Protein AF-A0A7V6NJ33-F1 (afdb_monomer_lite)

Secondary structure (DSSP, 8-state):
----TTB--HHHHHHHHHHHHHTT-SEEEEEEEB-TT-SEEEEEEEETTS-EEEEEEEPPS---TTHHHHHHHHHHHHHHTT--HHHHHHHHHHHHHHHHHHHHTSTT-TTT----GGGHHHHHHHHHSSS---PPPPPP-

Sequence (141 aa):
SEYKGQDLGERETREICKRLLDMGSKHIILKGIRRGDEPMMWNAIASREGSYTETGHPCVEAMMHGTGDLFASIITAGIFSGKDLEETVVFAGKFVHDAMVYSLTQEGWRERGVNFEPFLSYVADFCAHERSRVQAPELSK

Radius of gyration: 15.64 Å; chains: 1; bounding box: 41×41×39 Å

pLDDT: mean 89.91, std 14.39, range [35.38, 98.38]

Foldseek 3Di:
DDDPDQADDPVRVVVVQVVVVVVPDQKDWDWQHDHPPDQKTKIWIAGPVGDIDIDIDGHDPDDFPCLVVQLVVQLVLCVVLVHDNVLSNNVSRVLSVVQQVVLVVDDPSRPVGGRNPVVVVVSVVSSPDDDDDPDDDDDDD

Structure (mmCIF, N/CA/C/O backbone):
data_AF-A0A7V6NJ33-F1
#
_entry.id   AF-A0A7V6NJ33-F1
#
loop_
_atom_site.group_PDB
_atom_site.id
_atom_site.type_symbol
_atom_site.label_atom_id
_atom_site.label_alt_id
_atom_site.label_comp_id
_atom_site.label_asym_id
_atom_site.label_entity_id
_atom_site.label_seq_id
_atom_site.pdbx_PDB_ins_code
_atom_site.Cartn_x
_atom_site.Cartn_y
_atom_site.Cartn_z
_atom_site.occupancy
_atom_site.B_iso_or_equiv
_atom_site.auth_seq_id
_atom_site.auth_comp_id
_atom_site.auth_asym_id
_atom_site.auth_atom_id
_atom_site.pdbx_PDB_model_num
ATOM 1 N N . SER A 1 1 ? -10.968 23.765 -4.835 1.00 58.72 1 SER A N 1
ATOM 2 C CA . SER A 1 1 ? -9.499 23.755 -4.955 1.00 58.72 1 SER A CA 1
ATOM 3 C C . SER A 1 1 ? -9.121 22.924 -6.165 1.00 58.72 1 SER A C 1
ATOM 5 O O . SER A 1 1 ? -9.904 22.069 -6.564 1.00 58.72 1 SER A O 1
ATOM 7 N N . GLU A 1 2 ? -7.967 23.206 -6.761 1.00 72.56 2 GLU A N 1
ATOM 8 C CA . GLU A 1 2 ? -7.372 22.395 -7.828 1.00 72.56 2 GLU A CA 1
ATOM 9 C C . GLU A 1 2 ? -7.038 20.984 -7.304 1.00 72.56 2 GLU A C 1
ATOM 11 O O . GLU A 1 2 ? -6.682 20.824 -6.133 1.00 72.56 2 GLU A O 1
ATOM 16 N N . TYR A 1 3 ? -7.221 19.952 -8.133 1.00 67.81 3 TYR A N 1
ATOM 17 C CA . TYR A 1 3 ? -6.921 18.566 -7.765 1.00 67.81 3 TYR A CA 1
ATOM 18 C C . TYR A 1 3 ? -5.409 18.338 -7.830 1.00 67.81 3 TYR A C 1
ATOM 20 O O . TYR A 1 3 ? -4.832 18.339 -8.912 1.00 67.81 3 TYR A O 1
ATOM 28 N N . LYS A 1 4 ? -4.771 18.124 -6.676 1.00 72.50 4 LYS A N 1
ATOM 29 C CA . LYS A 1 4 ? -3.308 17.982 -6.567 1.00 72.50 4 LYS A CA 1
ATOM 30 C C . LYS A 1 4 ? -2.768 16.579 -6.877 1.00 72.50 4 LYS A C 1
ATOM 32 O O . LYS A 1 4 ? -1.571 16.326 -6.774 1.00 72.50 4 LYS A O 1
ATOM 37 N N . GLY A 1 5 ? -3.639 15.643 -7.257 1.00 84.25 5 GLY A N 1
ATOM 38 C CA . GLY A 1 5 ? -3.235 14.264 -7.516 1.00 84.25 5 GLY A CA 1
ATOM 39 C C . GLY A 1 5 ? -2.586 13.622 -6.291 1.00 84.25 5 GLY A C 1
ATOM 40 O O . GLY A 1 5 ? -3.190 13.572 -5.221 1.00 84.25 5 GLY A O 1
ATOM 41 N N . GLN A 1 6 ? -1.369 13.112 -6.477 1.00 82.94 6 GLN A N 1
ATOM 42 C CA . GLN A 1 6 ? -0.593 12.439 -5.434 1.00 82.94 6 GLN A CA 1
ATOM 43 C C . GLN A 1 6 ? 0.244 13.404 -4.585 1.00 82.94 6 GLN A C 1
ATOM 45 O O . GLN A 1 6 ? 0.695 12.998 -3.520 1.00 82.94 6 GLN A O 1
ATOM 50 N N . ASP A 1 7 ? 0.455 14.649 -5.022 1.00 91.88 7 ASP A N 1
ATOM 51 C CA . ASP A 1 7 ? 1.247 15.633 -4.279 1.00 91.88 7 ASP A CA 1
ATOM 52 C C . ASP A 1 7 ? 0.380 16.302 -3.210 1.00 91.88 7 ASP A C 1
ATOM 54 O O . ASP A 1 7 ? -0.414 17.208 -3.471 1.00 91.88 7 ASP A O 1
ATOM 58 N N . LEU A 1 8 ? 0.472 15.792 -1.989 1.00 93.38 8 LEU A N 1
ATOM 59 C CA . LEU A 1 8 ? -0.300 16.286 -0.853 1.00 93.38 8 LEU A CA 1
ATOM 60 C C . LEU A 1 8 ? 0.676 16.689 0.245 1.00 93.38 8 LEU A C 1
ATOM 62 O O . LEU A 1 8 ? 1.746 16.109 0.350 1.00 93.38 8 LEU A O 1
ATOM 66 N N . GLY A 1 9 ? 0.320 17.629 1.116 1.00 93.88 9 GLY A N 1
ATOM 67 C CA . GLY A 1 9 ? 0.998 17.802 2.408 1.00 93.88 9 GLY A CA 1
ATOM 68 C C . GLY A 1 9 ? 0.363 16.952 3.519 1.00 93.88 9 GLY A C 1
ATOM 69 O O . GLY A 1 9 ? -0.764 16.469 3.372 1.00 93.88 9 GLY A O 1
ATOM 70 N N . GLU A 1 10 ? 1.030 16.806 4.669 1.00 93.75 10 GLU A N 1
ATOM 71 C CA . GLU A 1 10 ? 0.476 16.084 5.835 1.00 93.75 10 GLU A CA 1
ATOM 72 C C . GLU A 1 10 ? -0.881 16.663 6.265 1.00 93.75 10 GLU A C 1
ATOM 74 O O . GLU A 1 10 ? -1.856 15.933 6.438 1.00 93.75 10 GLU A O 1
ATOM 79 N N . ARG A 1 11 ? -0.987 17.995 6.361 1.00 94.62 11 ARG A N 1
ATOM 80 C CA . ARG A 1 11 ? -2.244 18.677 6.711 1.00 94.62 11 ARG A CA 1
ATOM 81 C C . ARG A 1 11 ? -3.385 18.295 5.762 1.00 94.62 11 ARG A C 1
ATOM 83 O O . ARG A 1 11 ? -4.477 17.966 6.211 1.00 94.62 11 ARG A O 1
ATOM 90 N N . GLU A 1 12 ? -3.129 18.316 4.456 1.00 95.06 12 GLU A N 1
ATOM 91 C CA . GLU A 1 12 ? -4.130 17.988 3.431 1.00 95.06 12 GLU A CA 1
ATOM 92 C C . GLU A 1 12 ? -4.515 16.506 3.475 1.00 95.06 12 GLU A C 1
ATOM 94 O O . GLU A 1 12 ? -5.685 16.156 3.337 1.00 95.06 12 GLU A O 1
ATOM 99 N N . THR A 1 13 ? -3.537 15.642 3.743 1.00 96.44 13 THR A N 1
ATOM 100 C CA . THR A 1 13 ? -3.734 14.200 3.939 1.00 96.44 13 THR A CA 1
ATOM 101 C C . THR A 1 13 ? -4.668 13.939 5.121 1.00 96.44 13 THR A C 1
ATOM 103 O O . THR A 1 13 ? -5.678 13.249 4.973 1.00 96.44 13 THR A O 1
ATOM 106 N N . ARG A 1 14 ? -4.403 14.570 6.274 1.00 96.56 14 ARG A N 1
ATOM 107 C CA . ARG A 1 14 ? -5.264 14.510 7.466 1.00 96.56 14 ARG A CA 1
ATOM 108 C C . ARG A 1 14 ? -6.677 15.015 7.183 1.00 96.56 14 ARG A C 1
ATOM 110 O O . ARG A 1 14 ? -7.641 14.386 7.614 1.00 96.56 14 ARG A O 1
ATOM 117 N N . GLU A 1 15 ? -6.820 16.116 6.448 1.00 96.06 15 GLU A N 1
ATOM 118 C CA . GLU A 1 15 ? -8.125 16.675 6.071 1.00 96.06 15 GLU A CA 1
ATOM 119 C C . GLU A 1 15 ? -8.931 15.729 5.173 1.00 96.06 15 GLU A C 1
ATOM 121 O O . GLU A 1 15 ? -10.130 15.543 5.398 1.00 96.06 15 GLU A O 1
ATOM 126 N N . ILE A 1 16 ? -8.289 15.094 4.186 1.00 96.19 16 ILE A N 1
ATOM 127 C CA . ILE A 1 16 ? -8.926 14.082 3.332 1.00 96.19 16 ILE A CA 1
ATOM 128 C C . ILE A 1 16 ? -9.376 12.889 4.179 1.00 96.19 16 ILE A C 1
ATOM 130 O O . ILE A 1 16 ? -10.548 12.513 4.120 1.00 96.19 16 ILE A O 1
ATOM 134 N N . CYS A 1 17 ? -8.485 12.338 5.007 1.00 97.44 17 CYS A N 1
ATOM 135 C CA . CYS A 1 17 ? -8.809 11.220 5.892 1.00 97.44 17 CYS A CA 1
ATOM 136 C C . CYS A 1 17 ? -9.980 11.557 6.820 1.00 97.44 17 CYS A C 1
ATOM 138 O O . CYS A 1 17 ? -10.929 10.782 6.912 1.00 97.44 17 CYS A O 1
ATOM 140 N N . LYS A 1 18 ? -9.966 12.740 7.447 1.00 96.69 18 LYS A N 1
ATOM 141 C CA . LYS A 1 18 ? -11.059 13.196 8.309 1.00 96.69 18 LYS A CA 1
ATOM 142 C C . LYS A 1 18 ? -12.390 13.253 7.559 1.00 96.69 18 LYS A C 1
ATOM 144 O O . LYS A 1 18 ? -13.381 12.726 8.054 1.00 96.69 18 LYS A O 1
ATOM 149 N N . ARG A 1 19 ? -12.425 13.847 6.364 1.00 96.56 19 ARG A N 1
ATOM 150 C CA . ARG A 1 19 ? -13.658 13.938 5.564 1.00 96.56 19 ARG A CA 1
ATOM 151 C C . ARG A 1 19 ? -14.209 12.559 5.205 1.00 96.56 19 ARG A C 1
ATOM 153 O O . ARG A 1 19 ? -15.417 12.365 5.253 1.00 96.56 19 ARG A O 1
ATOM 160 N N . LEU A 1 20 ? -13.340 11.606 4.873 1.00 96.88 20 LEU A N 1
ATOM 161 C CA . LEU A 1 20 ? -13.741 10.232 4.558 1.00 96.88 20 LEU A CA 1
ATOM 162 C C . LEU A 1 20 ? -14.216 9.452 5.799 1.00 96.88 20 LEU A C 1
ATOM 164 O O . LEU A 1 20 ? -15.130 8.632 5.695 1.00 96.88 20 LEU A O 1
ATOM 168 N N . LEU A 1 21 ? -13.642 9.719 6.976 1.00 97.69 21 LEU A N 1
ATOM 169 C CA . LEU A 1 21 ? -14.134 9.189 8.254 1.00 97.69 21 LEU A CA 1
ATOM 170 C C . LEU A 1 21 ? -15.515 9.762 8.606 1.00 97.69 21 LEU A C 1
ATOM 172 O O . LEU A 1 21 ? -16.407 9.010 8.997 1.00 97.69 21 LEU A O 1
ATOM 176 N N . ASP A 1 22 ? -15.723 11.066 8.396 1.00 96.94 22 ASP A N 1
ATOM 177 C CA . ASP A 1 22 ? -17.005 11.746 8.636 1.00 96.94 22 ASP A CA 1
ATOM 178 C C . ASP A 1 22 ? -18.134 11.199 7.729 1.00 96.94 22 ASP A C 1
ATOM 180 O O . ASP A 1 22 ? -19.310 11.294 8.076 1.00 96.94 22 ASP A O 1
ATOM 184 N N . MET A 1 23 ? -17.793 10.557 6.602 1.00 97.19 23 MET A N 1
ATOM 185 C CA . MET A 1 23 ? -18.743 9.852 5.724 1.00 97.19 23 MET A CA 1
ATOM 186 C C . MET A 1 23 ? -19.179 8.471 6.252 1.00 97.19 23 MET A C 1
ATOM 188 O O . MET A 1 23 ? -20.032 7.831 5.641 1.00 97.19 23 MET A O 1
ATOM 192 N N . GLY A 1 24 ? -18.625 8.002 7.376 1.00 95.75 24 GLY A N 1
ATOM 193 C CA . GLY A 1 24 ? -19.075 6.794 8.079 1.00 95.75 24 GLY A CA 1
ATOM 194 C C . GLY A 1 24 ? -18.057 5.654 8.154 1.00 95.75 24 GLY A C 1
ATOM 195 O O . GLY A 1 24 ? -18.322 4.658 8.833 1.00 95.75 24 GLY A O 1
ATOM 196 N N . SER A 1 25 ? -16.891 5.790 7.518 1.00 96.38 25 SER A N 1
ATOM 197 C CA . SER A 1 25 ? -15.817 4.792 7.596 1.00 96.38 25 SER A CA 1
ATOM 198 C C . SER A 1 25 ? -15.241 4.704 9.014 1.00 96.38 25 SER A C 1
ATOM 200 O O . SER A 1 25 ? -15.088 5.716 9.696 1.00 96.38 25 SER A O 1
ATOM 202 N N . LYS A 1 26 ? -14.900 3.492 9.472 1.00 96.12 26 LYS A N 1
ATOM 203 C CA . LYS A 1 26 ? -14.222 3.290 10.770 1.00 96.12 26 LYS A CA 1
ATOM 204 C C . LYS A 1 26 ? -12.721 3.556 10.681 1.00 96.12 26 LYS A C 1
ATOM 206 O O . LYS A 1 26 ? -12.152 4.185 11.564 1.00 96.12 26 LYS A O 1
ATOM 211 N N . HIS A 1 27 ? -12.116 3.094 9.591 1.00 97.25 27 HIS A N 1
ATOM 212 C CA . HIS A 1 27 ? -10.712 3.291 9.265 1.00 97.25 27 HIS A CA 1
ATOM 213 C C . HIS A 1 27 ? -10.595 3.779 7.825 1.00 97.25 27 HIS A C 1
ATOM 215 O O . HIS A 1 27 ? -11.403 3.400 6.975 1.00 97.25 27 HIS A O 1
ATOM 221 N N . ILE A 1 28 ? -9.584 4.598 7.561 1.00 98.12 28 ILE A N 1
ATOM 222 C CA . ILE A 1 28 ? -9.190 5.054 6.231 1.00 98.12 28 ILE A CA 1
ATOM 223 C C . ILE A 1 28 ? -7.722 4.714 6.034 1.00 98.12 28 ILE A C 1
ATOM 225 O O . ILE A 1 28 ? -6.907 4.974 6.916 1.00 98.12 28 ILE A O 1
ATOM 229 N N . ILE A 1 29 ? -7.401 4.179 4.858 1.00 98.25 29 ILE A N 1
ATOM 230 C CA . ILE A 1 29 ? -6.032 4.090 4.361 1.00 98.25 29 ILE A CA 1
ATOM 231 C C . ILE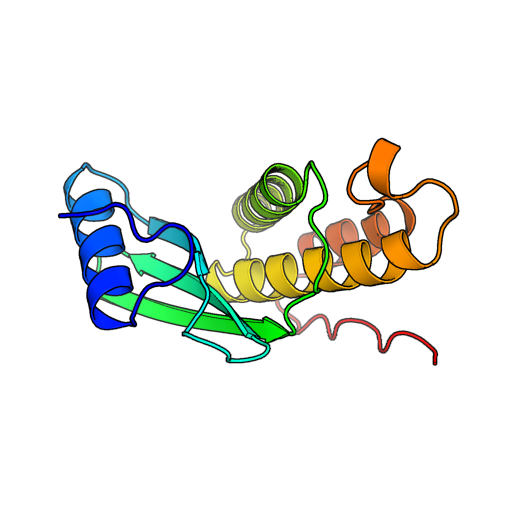 A 1 29 ? -5.965 4.938 3.094 1.00 98.25 29 ILE A C 1
ATOM 233 O O . ILE A 1 29 ? -6.639 4.630 2.110 1.00 98.25 29 ILE A O 1
ATOM 237 N N . LEU A 1 30 ? -5.170 6.004 3.116 1.00 97.38 30 LEU A N 1
ATOM 238 C CA . LEU A 1 30 ? -4.884 6.817 1.938 1.00 97.38 30 LEU A CA 1
ATOM 239 C C . LEU A 1 30 ? -3.475 6.487 1.450 1.00 97.38 30 LEU A C 1
ATOM 241 O O . LEU A 1 30 ? -2.497 6.844 2.101 1.00 97.38 30 LEU A O 1
ATOM 245 N N . LYS A 1 31 ? -3.376 5.774 0.326 1.00 95.31 31 LYS A N 1
ATOM 246 C CA . LYS A 1 31 ? -2.102 5.300 -0.233 1.00 95.31 31 LYS A CA 1
ATOM 247 C C . LYS A 1 31 ? -1.551 6.211 -1.327 1.00 95.31 31 LYS A C 1
ATOM 249 O O . LYS A 1 31 ? -2.306 6.950 -1.957 1.00 95.31 31 LYS A O 1
ATOM 254 N N . GLY A 1 32 ? -0.269 6.039 -1.642 1.00 93.88 32 GLY A N 1
ATOM 255 C CA . GLY A 1 32 ? 0.334 6.613 -2.848 1.00 93.88 32 GLY A CA 1
ATOM 256 C C . GLY A 1 32 ? 0.545 8.121 -2.772 1.00 93.88 32 GLY A C 1
ATOM 257 O O . GLY A 1 32 ? 0.413 8.816 -3.778 1.00 93.88 32 GLY A O 1
ATOM 258 N N . ILE A 1 33 ? 0.822 8.627 -1.575 1.00 96.06 33 ILE A N 1
ATOM 259 C CA . ILE A 1 33 ? 1.013 10.047 -1.327 1.00 96.06 33 ILE A CA 1
ATOM 260 C C . ILE A 1 33 ? 2.478 10.414 -1.594 1.00 96.06 33 ILE A C 1
ATOM 262 O O . ILE A 1 33 ? 3.391 9.770 -1.078 1.00 96.06 33 ILE A O 1
ATOM 266 N N . ARG A 1 34 ? 2.702 11.463 -2.384 1.00 94.44 34 ARG A N 1
ATOM 267 C CA . ARG A 1 34 ? 4.005 12.087 -2.626 1.00 94.44 34 ARG A CA 1
ATOM 268 C C . ARG A 1 34 ? 4.095 13.401 -1.857 1.00 94.44 34 ARG A C 1
ATOM 270 O O . ARG A 1 34 ? 3.085 14.075 -1.649 1.00 94.44 34 ARG A O 1
ATOM 277 N N . ARG A 1 35 ? 5.307 13.734 -1.419 1.00 92.50 35 ARG A N 1
ATOM 278 C CA . ARG A 1 35 ? 5.641 14.974 -0.709 1.00 92.50 35 ARG A CA 1
ATOM 279 C C . ARG A 1 35 ? 6.682 15.719 -1.541 1.00 92.50 35 ARG A C 1
ATOM 281 O O . ARG A 1 35 ? 7.874 15.455 -1.403 1.00 92.50 35 ARG A O 1
ATOM 288 N N . GLY A 1 36 ? 6.238 16.583 -2.456 1.00 87.81 36 GLY A N 1
ATOM 289 C CA . GLY A 1 36 ? 7.146 17.252 -3.392 1.00 87.81 36 GLY A CA 1
ATOM 290 C C . GLY A 1 36 ? 8.074 16.263 -4.117 1.00 87.81 36 GLY A C 1
ATOM 291 O 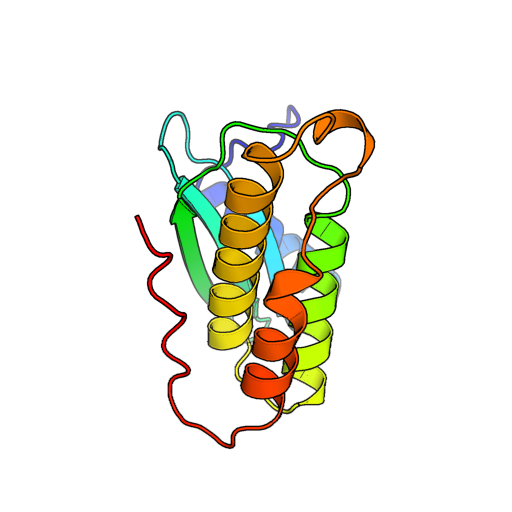O . GLY A 1 36 ? 7.622 15.242 -4.643 1.00 87.81 36 GLY A O 1
ATOM 292 N N . ASP A 1 37 ? 9.377 16.550 -4.094 1.00 86.44 37 ASP A N 1
ATOM 293 C CA . ASP A 1 37 ? 10.419 15.756 -4.761 1.00 86.44 37 ASP A CA 1
ATOM 294 C C . ASP A 1 37 ? 11.061 14.682 -3.861 1.00 86.44 37 ASP A C 1
ATOM 296 O O . ASP A 1 37 ? 12.095 14.112 -4.209 1.00 86.44 37 ASP A O 1
ATOM 300 N N . GLU A 1 38 ? 10.475 14.381 -2.696 1.00 90.25 38 GLU A N 1
ATOM 301 C CA . GLU A 1 38 ? 10.987 13.310 -1.840 1.00 90.25 38 GLU A CA 1
ATOM 302 C C . GLU A 1 38 ? 10.934 11.949 -2.564 1.00 90.25 38 GLU A C 1
ATOM 304 O O . GLU A 1 38 ? 9.903 11.600 -3.154 1.00 90.25 38 GLU A O 1
ATOM 309 N N . PRO A 1 39 ? 11.992 11.116 -2.474 1.00 92.94 39 PRO A N 1
ATOM 310 C CA . PRO A 1 39 ? 12.039 9.794 -3.104 1.00 92.94 39 PRO A CA 1
ATOM 311 C C . PRO A 1 39 ? 11.243 8.742 -2.308 1.00 92.94 39 PRO A C 1
ATOM 313 O O . PRO A 1 39 ? 11.604 7.566 -2.263 1.00 92.94 39 PRO A O 1
ATOM 316 N N . MET A 1 40 ? 10.161 9.163 -1.654 1.00 95.19 40 MET A N 1
ATOM 317 C CA . MET A 1 40 ? 9.337 8.355 -0.763 1.00 95.19 40 MET A CA 1
ATOM 318 C C . MET A 1 40 ? 7.883 8.370 -1.223 1.00 95.19 40 MET A C 1
ATOM 320 O O . MET A 1 40 ? 7.358 9.381 -1.693 1.00 95.19 40 MET A O 1
ATOM 324 N N . MET A 1 41 ? 7.226 7.230 -1.056 1.00 95.19 41 MET A N 1
ATOM 325 C CA . MET A 1 41 ? 5.790 7.079 -1.206 1.00 95.19 41 MET A CA 1
ATOM 326 C C . MET A 1 41 ? 5.185 6.778 0.161 1.00 95.19 41 MET A C 1
ATOM 328 O O . MET A 1 41 ? 5.622 5.861 0.860 1.00 95.19 41 MET A O 1
ATOM 332 N N . TRP A 1 42 ? 4.185 7.568 0.537 1.00 97.38 42 TRP A N 1
ATOM 333 C CA . TRP A 1 42 ? 3.562 7.533 1.852 1.00 97.38 42 TRP A CA 1
ATOM 334 C C . TRP A 1 42 ? 2.158 6.931 1.795 1.00 97.38 42 TRP A C 1
ATOM 336 O O . TRP A 1 42 ? 1.398 7.137 0.843 1.00 97.38 42 TRP A O 1
ATOM 346 N N . ASN A 1 43 ? 1.806 6.208 2.854 1.00 97.88 43 ASN A N 1
ATOM 347 C CA . ASN A 1 43 ? 0.479 5.671 3.105 1.00 97.88 43 ASN A CA 1
ATOM 348 C C . ASN A 1 43 ? 0.022 6.146 4.487 1.00 97.88 43 ASN A C 1
ATOM 350 O O . ASN A 1 43 ? 0.661 5.838 5.494 1.00 97.88 43 ASN A O 1
ATOM 354 N N . ALA A 1 44 ? -1.078 6.890 4.535 1.00 98.12 44 ALA A N 1
ATOM 355 C CA . ALA A 1 44 ? -1.675 7.369 5.773 1.00 98.12 44 ALA A CA 1
ATOM 356 C C . ALA A 1 44 ? -2.762 6.412 6.255 1.00 98.12 44 ALA A C 1
ATOM 358 O O . ALA A 1 44 ? -3.549 5.903 5.456 1.00 98.12 44 ALA A O 1
ATOM 359 N N . ILE A 1 45 ? -2.839 6.220 7.565 1.00 98.38 45 ILE A N 1
ATOM 360 C CA . ILE A 1 45 ? -3.861 5.425 8.238 1.00 98.38 45 ILE A CA 1
ATOM 361 C C . ILE A 1 45 ? -4.542 6.339 9.241 1.00 98.38 45 ILE A C 1
ATOM 363 O O . ILE A 1 45 ? -3.868 6.994 10.032 1.00 98.38 45 ILE A O 1
ATOM 367 N N . ALA A 1 46 ? -5.868 6.385 9.217 1.00 98.19 46 ALA A N 1
ATOM 368 C CA . ALA A 1 46 ? -6.654 7.154 10.169 1.00 98.19 46 ALA A CA 1
ATOM 369 C C . ALA A 1 46 ? -7.818 6.323 10.704 1.00 98.19 46 ALA A C 1
ATOM 371 O O . ALA A 1 46 ? -8.398 5.523 9.966 1.00 98.19 46 ALA A O 1
ATOM 372 N N . SER A 1 47 ? -8.195 6.535 11.963 1.00 97.62 47 SER A N 1
ATOM 373 C CA . SER A 1 47 ? -9.375 5.904 12.556 1.00 97.62 47 SER A CA 1
ATOM 374 C C . SER A 1 47 ? -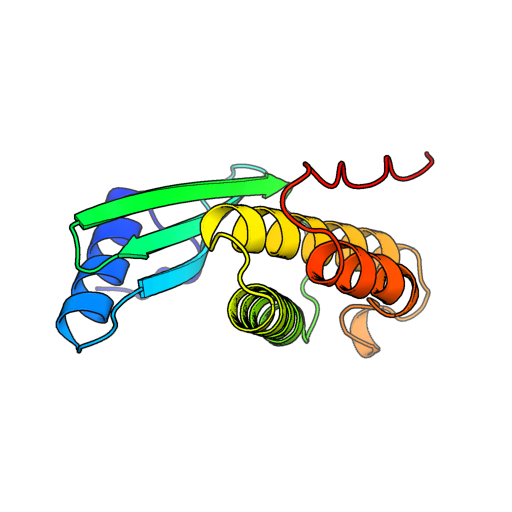10.368 6.922 13.099 1.00 97.62 47 SER A C 1
ATOM 376 O O . SER A 1 47 ? -10.026 8.062 13.423 1.00 97.62 47 SER A O 1
ATOM 378 N N . ARG A 1 48 ? -11.626 6.496 13.227 1.00 95.50 48 ARG A N 1
ATOM 379 C CA . ARG A 1 48 ? -12.698 7.321 13.792 1.00 95.50 48 ARG A CA 1
ATOM 380 C C . ARG A 1 48 ? -12.484 7.630 15.277 1.00 95.50 48 ARG A C 1
ATOM 382 O O . ARG A 1 48 ? -13.009 8.619 15.777 1.00 95.50 48 ARG A O 1
ATOM 389 N N . GLU A 1 49 ? -11.686 6.818 15.959 1.00 93.25 49 GLU A N 1
ATOM 390 C CA . GLU A 1 49 ? -11.245 6.995 17.347 1.00 93.25 49 GLU A CA 1
ATOM 391 C C . GLU A 1 49 ? -10.137 8.056 17.486 1.00 93.25 49 GLU A C 1
ATOM 393 O O . GLU A 1 49 ? -9.708 8.357 18.597 1.00 93.25 49 GLU A O 1
ATOM 398 N N . GLY A 1 50 ? -9.700 8.655 16.373 1.00 90.94 50 GLY A N 1
ATOM 399 C CA . GLY A 1 50 ? -8.778 9.787 16.353 1.00 90.94 50 GLY A CA 1
ATOM 400 C C . GLY A 1 50 ? -7.311 9.414 16.149 1.00 90.94 50 GLY A C 1
ATOM 401 O O . GLY A 1 50 ? -6.460 10.298 16.244 1.00 90.94 50 GLY A O 1
ATOM 402 N N . SER A 1 51 ? -6.991 8.147 15.854 1.00 95.44 51 SER A N 1
ATOM 403 C CA . SER A 1 51 ? -5.618 7.774 15.511 1.00 95.44 51 SER A CA 1
ATOM 404 C C . SER A 1 51 ? -5.252 8.245 14.102 1.00 95.44 51 SER A C 1
ATOM 406 O O . SER A 1 51 ? -6.098 8.310 13.204 1.00 95.44 51 SER A O 1
ATOM 408 N N . TYR A 1 52 ? -3.979 8.594 13.921 1.00 97.62 52 TYR A N 1
ATOM 409 C CA . TYR A 1 52 ? -3.394 8.916 12.626 1.00 97.62 52 TYR A CA 1
ATOM 410 C C . TYR A 1 52 ? -1.911 8.555 12.617 1.00 97.62 52 TYR A C 1
ATOM 412 O O . TYR A 1 52 ? -1.172 9.015 13.488 1.00 97.62 52 TYR A O 1
ATOM 420 N N . THR A 1 53 ? -1.479 7.799 11.616 1.00 97.50 53 THR A N 1
ATOM 421 C CA . THR A 1 53 ? -0.071 7.458 11.377 1.00 97.50 53 THR A CA 1
ATOM 422 C C . THR A 1 53 ? 0.218 7.494 9.876 1.00 97.50 53 THR A C 1
ATOM 424 O O . THR A 1 53 ? -0.689 7.322 9.057 1.00 97.50 53 THR A O 1
ATOM 427 N N . GLU A 1 54 ? 1.472 7.736 9.508 1.00 97.25 54 GLU A N 1
ATOM 428 C CA . GLU A 1 54 ? 1.953 7.637 8.130 1.00 97.25 54 GLU A CA 1
ATOM 429 C C . GLU A 1 54 ? 3.106 6.646 8.072 1.00 97.25 54 GLU A C 1
ATOM 431 O O . GLU A 1 54 ? 4.014 6.663 8.900 1.00 97.25 54 GLU A O 1
ATOM 436 N N . THR A 1 55 ? 3.076 5.795 7.056 1.00 96.31 55 THR A N 1
ATOM 437 C CA . THR A 1 55 ? 4.119 4.807 6.792 1.00 96.31 55 THR A CA 1
ATOM 438 C C . THR A 1 55 ? 4.674 5.059 5.401 1.00 96.31 55 THR A C 1
ATOM 440 O O . THR A 1 55 ? 3.920 5.321 4.462 1.00 96.31 55 THR A O 1
ATOM 443 N N . GLY A 1 56 ? 5.996 5.032 5.274 1.00 94.06 56 GLY A N 1
ATOM 444 C CA . GLY A 1 56 ? 6.689 5.338 4.028 1.00 94.06 56 GLY A CA 1
ATOM 445 C C . GLY A 1 56 ? 7.492 4.150 3.520 1.00 94.06 56 GLY A C 1
ATOM 446 O O . GLY A 1 56 ? 8.035 3.371 4.302 1.00 94.06 56 GLY A O 1
ATOM 447 N N . HIS A 1 57 ? 7.612 4.047 2.204 1.00 94.88 57 HIS A N 1
ATOM 448 C CA . HIS A 1 57 ? 8.596 3.202 1.532 1.00 94.88 57 HIS A CA 1
ATOM 449 C C . HIS A 1 57 ? 9.214 3.974 0.358 1.00 94.88 57 HIS A C 1
ATOM 451 O O . HIS A 1 57 ? 8.618 4.959 -0.091 1.00 94.88 57 HIS A O 1
ATOM 457 N N . PRO A 1 58 ? 10.388 3.568 -0.158 1.00 95.94 58 PRO A N 1
ATOM 458 C CA . PRO A 1 58 ? 10.963 4.201 -1.337 1.00 95.94 58 PRO A CA 1
ATOM 459 C C . PRO A 1 58 ? 9.971 4.239 -2.504 1.00 95.94 58 PRO A C 1
ATOM 461 O O . PRO A 1 58 ? 9.164 3.321 -2.695 1.00 95.94 58 PRO A O 1
ATOM 464 N N . CYS A 1 59 ? 10.005 5.328 -3.265 1.00 93.69 59 CYS A N 1
ATOM 465 C CA . CYS A 1 59 ? 9.218 5.470 -4.481 1.00 93.69 59 CYS A CA 1
ATOM 466 C C . CYS A 1 59 ? 9.895 4.707 -5.631 1.00 93.69 59 CYS A C 1
ATOM 468 O O . CYS A 1 59 ? 11.109 4.789 -5.803 1.00 93.69 59 CYS A O 1
ATOM 470 N N . VAL A 1 60 ? 9.107 4.005 -6.446 1.00 93.62 60 VAL A N 1
ATOM 471 C CA . VAL A 1 60 ? 9.576 3.435 -7.715 1.00 93.62 60 VAL A CA 1
ATOM 472 C C . VAL A 1 60 ? 9.144 4.374 -8.836 1.00 93.62 60 VAL A C 1
ATOM 474 O O . VAL A 1 60 ? 7.949 4.618 -9.004 1.00 93.62 60 VAL A O 1
ATOM 477 N N . GLU A 1 61 ? 10.094 4.883 -9.624 1.00 89.38 61 GLU A N 1
ATOM 478 C CA . GLU A 1 61 ? 9.839 5.805 -10.745 1.00 89.38 61 GLU A CA 1
ATOM 479 C C . GLU A 1 61 ? 9.261 5.086 -11.983 1.00 89.38 61 GLU A C 1
ATOM 481 O O . GLU A 1 61 ? 9.786 5.152 -13.094 1.00 89.38 61 GLU A O 1
ATOM 486 N N . ALA A 1 62 ? 8.164 4.355 -11.790 1.00 88.69 62 ALA A N 1
ATOM 487 C CA . ALA A 1 62 ? 7.467 3.621 -12.834 1.00 88.69 62 ALA A CA 1
ATOM 488 C C . ALA A 1 62 ? 5.963 3.555 -12.559 1.00 88.69 62 ALA A C 1
ATOM 490 O O . ALA A 1 62 ? 5.520 3.339 -11.433 1.00 88.69 62 ALA A O 1
ATOM 491 N N . MET A 1 63 ? 5.167 3.683 -13.620 1.00 87.62 63 MET A N 1
ATOM 492 C CA . MET A 1 63 ? 3.719 3.499 -13.556 1.00 87.62 63 MET A CA 1
ATOM 493 C C . MET A 1 63 ? 3.380 2.068 -13.969 1.00 87.62 63 MET A C 1
ATOM 495 O O . MET A 1 63 ? 3.579 1.698 -15.123 1.00 87.62 63 MET A O 1
ATOM 499 N N . MET A 1 64 ? 2.868 1.276 -13.028 1.00 92.88 64 MET A N 1
ATOM 500 C CA . MET A 1 64 ? 2.421 -0.100 -13.261 1.00 92.88 64 MET A CA 1
ATOM 501 C C . MET A 1 64 ? 0.955 -0.253 -12.864 1.00 92.88 64 MET A C 1
ATOM 503 O O . MET A 1 64 ? 0.529 0.212 -11.804 1.00 92.88 64 MET A O 1
ATOM 507 N N . HIS A 1 65 ? 0.179 -0.920 -13.715 1.00 90.94 65 HIS A N 1
ATOM 508 C CA . HIS A 1 65 ? -1.208 -1.266 -13.418 1.00 90.94 65 HIS A CA 1
ATOM 509 C C . HIS A 1 65 ? -1.283 -2.331 -12.310 1.00 90.94 65 HIS A C 1
ATOM 511 O O . HIS A 1 65 ? -0.361 -3.130 -12.144 1.00 90.94 65 HIS A O 1
ATOM 517 N N . GLY A 1 66 ? -2.375 -2.335 -11.539 1.00 92.50 66 GLY A N 1
ATOM 518 C CA . GLY A 1 66 ? -2.650 -3.353 -10.515 1.00 92.50 66 GLY A CA 1
ATOM 519 C C . GLY A 1 66 ? -2.006 -3.123 -9.141 1.00 92.50 66 GLY A C 1
ATOM 520 O O . GLY A 1 66 ? -2.348 -3.819 -8.192 1.00 92.50 66 GLY A O 1
ATOM 521 N N . THR A 1 67 ? -1.140 -2.119 -8.959 1.00 95.38 67 THR A N 1
ATOM 522 C CA . THR A 1 67 ? -0.512 -1.838 -7.644 1.00 95.38 67 THR A CA 1
ATOM 523 C C . THR A 1 67 ? -1.529 -1.408 -6.578 1.00 95.38 67 THR A C 1
ATOM 525 O O . THR A 1 67 ? -1.332 -1.634 -5.383 1.00 95.38 67 THR A O 1
ATOM 528 N N . GLY A 1 68 ? -2.628 -0.765 -6.993 1.00 95.50 68 GLY A N 1
ATOM 529 C CA . GLY A 1 68 ? -3.798 -0.460 -6.163 1.00 95.50 68 GLY A CA 1
ATOM 530 C C . GLY A 1 68 ? -4.497 -1.721 -5.670 1.00 95.50 68 GLY A C 1
ATOM 531 O O . GLY A 1 68 ? -4.624 -1.911 -4.461 1.00 95.50 68 GLY A O 1
ATOM 532 N N . ASP A 1 69 ? -4.876 -2.587 -6.608 1.00 97.00 69 ASP A N 1
ATOM 533 C CA . ASP A 1 69 ? -5.603 -3.829 -6.339 1.00 97.00 69 ASP A CA 1
ATOM 534 C C . ASP A 1 69 ? -4.772 -4.796 -5.496 1.00 97.00 69 ASP A C 1
ATOM 536 O O . ASP A 1 69 ? -5.278 -5.377 -4.537 1.00 97.00 69 ASP A O 1
ATOM 540 N N . LEU A 1 70 ? -3.474 -4.905 -5.788 1.00 97.19 70 LEU A N 1
ATOM 541 C CA . LEU A 1 70 ? -2.537 -5.716 -5.020 1.00 97.19 70 LEU A CA 1
ATOM 542 C C . LEU A 1 70 ? -2.436 -5.235 -3.569 1.00 97.19 70 LEU A C 1
ATOM 544 O O . LEU A 1 70 ? -2.580 -6.029 -2.641 1.00 97.19 70 LEU A O 1
ATOM 548 N N . PHE A 1 71 ? -2.261 -3.925 -3.367 1.00 98.06 71 PHE A N 1
ATOM 549 C CA . PHE A 1 71 ? -2.230 -3.336 -2.029 1.00 98.06 71 PHE A CA 1
ATOM 550 C C . PHE A 1 71 ? -3.529 -3.634 -1.270 1.00 98.06 71 PHE A C 1
ATOM 552 O O . PHE A 1 71 ? -3.488 -4.173 -0.169 1.00 98.06 71 PHE A O 1
ATOM 559 N N . ALA A 1 72 ? -4.687 -3.340 -1.870 1.00 98.19 72 ALA A N 1
ATOM 560 C CA . ALA A 1 72 ? -5.991 -3.554 -1.242 1.00 98.19 72 ALA A CA 1
ATOM 561 C C . ALA A 1 72 ? -6.265 -5.038 -0.932 1.00 98.19 72 ALA A C 1
ATOM 563 O O . ALA A 1 72 ? -6.848 -5.355 0.108 1.00 98.19 72 ALA A O 1
ATOM 564 N N . SER A 1 73 ? -5.805 -5.948 -1.793 1.00 98.25 73 SER A N 1
ATOM 565 C CA . SER A 1 73 ? -5.913 -7.396 -1.583 1.00 98.25 73 SER A CA 1
ATOM 566 C C . SER A 1 73 ? -5.113 -7.849 -0.362 1.00 98.25 73 SER A C 1
ATOM 568 O O . SER A 1 73 ? -5.626 -8.609 0.457 1.00 98.25 73 SER A O 1
ATOM 570 N N . ILE A 1 74 ? -3.894 -7.331 -0.182 1.00 98.25 74 ILE A N 1
ATOM 571 C CA . ILE A 1 74 ? -3.056 -7.636 0.987 1.00 98.25 74 ILE A CA 1
ATOM 572 C C . ILE A 1 74 ? -3.666 -7.058 2.267 1.00 98.25 74 ILE A C 1
ATOM 574 O O . ILE A 1 74 ? -3.731 -7.762 3.274 1.00 98.25 74 ILE A O 1
ATOM 578 N N . ILE A 1 75 ? -4.176 -5.819 2.226 1.00 98.25 75 ILE A N 1
ATOM 579 C CA . ILE A 1 75 ? -4.913 -5.232 3.359 1.00 98.25 75 ILE A CA 1
ATOM 580 C C . ILE A 1 75 ? -6.085 -6.132 3.758 1.00 98.25 75 ILE A C 1
ATOM 582 O O . ILE A 1 75 ? -6.260 -6.448 4.934 1.00 98.25 75 ILE A O 1
ATOM 586 N N . THR A 1 76 ? -6.862 -6.580 2.773 1.00 98.12 76 THR A N 1
ATOM 587 C CA . THR A 1 76 ? -8.006 -7.470 2.991 1.00 98.12 76 THR A CA 1
ATOM 588 C C . THR A 1 76 ? -7.554 -8.774 3.648 1.00 98.12 76 THR A C 1
ATOM 590 O O . THR A 1 76 ? -8.089 -9.151 4.689 1.00 98.12 76 THR A O 1
ATOM 593 N N . ALA A 1 77 ? -6.525 -9.428 3.103 1.00 96.94 77 ALA A N 1
ATOM 594 C CA . ALA A 1 77 ? -5.984 -10.668 3.652 1.00 96.94 77 ALA A CA 1
ATOM 595 C C . ALA A 1 77 ? -5.501 -10.507 5.106 1.00 96.94 77 ALA A C 1
ATOM 597 O O . ALA A 1 77 ? -5.831 -11.339 5.952 1.00 96.94 77 ALA A O 1
ATOM 598 N N . GLY A 1 78 ? -4.790 -9.419 5.422 1.00 96.38 78 GLY A N 1
ATOM 599 C CA . GLY A 1 78 ? -4.333 -9.129 6.782 1.00 96.38 78 GLY A CA 1
ATOM 600 C C . GLY A 1 78 ? -5.487 -8.930 7.765 1.00 96.38 78 GLY A C 1
ATOM 601 O O . GLY A 1 78 ? -5.499 -9.562 8.821 1.00 96.38 78 GLY A O 1
ATOM 602 N N . ILE A 1 79 ? -6.505 -8.144 7.394 1.00 95.94 79 ILE A N 1
ATOM 603 C CA . ILE A 1 79 ? -7.698 -7.924 8.230 1.00 95.94 79 ILE A CA 1
ATOM 604 C C . ILE A 1 79 ? -8.407 -9.250 8.530 1.00 95.94 79 ILE A C 1
ATOM 606 O O . ILE A 1 79 ? -8.699 -9.544 9.689 1.00 95.94 79 ILE A O 1
ATOM 610 N N . PHE A 1 80 ? -8.659 -10.075 7.509 1.00 96.44 80 PHE A N 1
ATOM 611 C CA . PHE A 1 80 ? -9.327 -11.369 7.692 1.00 96.44 80 PHE A CA 1
ATOM 612 C C . PHE A 1 80 ? -8.473 -12.389 8.456 1.00 96.44 80 PHE A C 1
ATOM 614 O O . PHE A 1 80 ? -9.021 -13.293 9.081 1.00 96.44 80 PHE A O 1
ATOM 621 N N . SER A 1 81 ? -7.152 -12.210 8.462 1.00 95.56 81 SER A N 1
ATOM 622 C CA . SER A 1 81 ? -6.210 -13.023 9.240 1.00 95.56 81 SER A CA 1
ATOM 623 C C . SER A 1 81 ? -5.953 -12.465 10.648 1.00 95.56 81 SER A C 1
ATOM 625 O O . SER A 1 81 ? -5.048 -12.931 11.338 1.00 95.56 81 SER A O 1
ATOM 627 N N . GLY A 1 82 ? -6.714 -11.453 11.084 1.00 95.19 82 GLY A N 1
ATOM 628 C CA . GLY A 1 82 ? -6.611 -10.875 12.428 1.00 95.19 82 GLY A CA 1
ATOM 629 C C . GLY A 1 82 ? -5.324 -10.085 12.681 1.00 95.19 82 GLY A C 1
ATOM 630 O O . GLY A 1 82 ? -4.882 -9.988 13.826 1.00 95.19 82 GLY A O 1
ATOM 631 N N . LYS A 1 83 ? -4.698 -9.554 11.626 1.00 94.31 83 LYS A N 1
ATOM 632 C CA . LYS A 1 83 ? -3.466 -8.762 11.719 1.00 94.31 83 LYS A CA 1
ATOM 633 C C . LYS A 1 83 ? -3.739 -7.328 12.134 1.00 94.31 83 LYS A C 1
ATOM 635 O O . LYS A 1 83 ? -4.821 -6.793 11.894 1.00 94.31 83 LYS A O 1
ATOM 640 N N . ASP A 1 84 ? -2.727 -6.708 12.735 1.00 94.81 84 ASP A N 1
ATOM 641 C CA . ASP A 1 84 ? -2.753 -5.277 12.997 1.00 94.81 84 ASP A CA 1
ATOM 642 C C . ASP A 1 84 ? -2.782 -4.491 11.676 1.00 94.81 84 ASP A C 1
ATOM 644 O O . ASP A 1 84 ? -2.132 -4.858 10.690 1.00 94.81 84 ASP A O 1
ATOM 648 N N . LEU A 1 85 ? -3.576 -3.420 11.642 1.00 95.94 85 LEU A N 1
ATOM 649 C CA . LEU A 1 85 ? -3.810 -2.655 10.422 1.00 95.94 85 LEU A CA 1
ATOM 650 C C . LEU A 1 85 ? -2.559 -1.893 9.975 1.00 95.94 85 LEU A C 1
ATOM 652 O O . LEU A 1 85 ? -2.277 -1.849 8.779 1.00 95.94 85 LEU A O 1
ATOM 656 N N . GLU A 1 86 ? -1.815 -1.307 10.913 1.00 96.44 86 GLU A N 1
ATOM 657 C CA . GLU A 1 86 ? -0.591 -0.567 10.613 1.00 96.44 86 GLU A CA 1
ATOM 658 C C . GLU A 1 86 ? 0.502 -1.515 10.127 1.00 96.44 86 GLU A C 1
ATOM 660 O O . GLU A 1 86 ? 1.081 -1.279 9.066 1.00 96.44 86 GLU A O 1
ATOM 665 N N . GLU A 1 87 ? 0.696 -2.647 10.808 1.00 96.19 87 GLU A N 1
ATOM 666 C CA . GLU A 1 87 ? 1.618 -3.696 10.352 1.00 96.19 87 GLU A CA 1
ATOM 667 C C . GLU A 1 87 ? 1.258 -4.200 8.944 1.00 96.19 87 GLU A C 1
ATOM 669 O O . GLU A 1 87 ? 2.137 -4.379 8.097 1.00 96.19 87 GLU A O 1
ATOM 674 N N . THR A 1 88 ? -0.036 -4.379 8.662 1.00 97.69 88 THR A N 1
ATOM 675 C CA . THR A 1 88 ? -0.513 -4.819 7.343 1.00 97.69 88 THR A CA 1
ATOM 676 C C . THR A 1 88 ? -0.262 -3.764 6.263 1.00 97.69 88 THR A C 1
ATOM 678 O O . THR A 1 88 ? 0.129 -4.114 5.151 1.00 97.69 88 THR A O 1
ATOM 681 N N . VAL A 1 89 ? -0.438 -2.474 6.565 1.00 98.12 89 VAL A N 1
ATOM 682 C CA . VAL A 1 89 ? -0.150 -1.374 5.629 1.00 98.12 89 VAL A CA 1
ATOM 683 C C . VAL A 1 89 ? 1.345 -1.261 5.336 1.00 98.12 89 VAL A C 1
ATOM 685 O O . VAL A 1 89 ? 1.717 -1.109 4.170 1.00 98.12 89 VAL A O 1
ATOM 688 N N . VAL A 1 90 ? 2.201 -1.398 6.354 1.00 97.81 90 VAL A N 1
ATOM 689 C CA . VAL A 1 90 ? 3.663 -1.448 6.178 1.00 97.81 90 VAL A CA 1
ATOM 690 C C . VAL A 1 90 ? 4.048 -2.621 5.276 1.00 97.81 90 VAL A C 1
ATOM 692 O O . VAL A 1 90 ? 4.789 -2.439 4.305 1.00 97.81 90 VAL A O 1
ATOM 695 N N . PHE A 1 91 ? 3.509 -3.812 5.554 1.00 97.31 91 PHE A N 1
ATOM 696 C CA . PHE A 1 91 ? 3.757 -5.006 4.751 1.00 97.31 91 PHE A CA 1
ATOM 697 C C . PHE A 1 91 ? 3.283 -4.825 3.302 1.00 97.31 91 PHE A C 1
ATOM 699 O O . PHE A 1 91 ? 4.054 -5.066 2.376 1.00 97.31 91 PHE A O 1
ATOM 706 N N . ALA A 1 92 ? 2.059 -4.335 3.087 1.00 98.12 92 ALA A N 1
ATOM 707 C CA . ALA A 1 92 ? 1.498 -4.111 1.756 1.00 98.12 92 ALA A CA 1
ATOM 708 C C . ALA A 1 92 ? 2.297 -3.078 0.946 1.00 98.12 92 ALA A C 1
ATOM 710 O O . ALA A 1 92 ? 2.542 -3.288 -0.242 1.00 98.12 92 ALA A O 1
ATOM 711 N N . GLY A 1 93 ? 2.733 -1.982 1.576 1.00 97.31 93 GLY A N 1
ATOM 712 C CA . GLY A 1 93 ? 3.564 -0.964 0.931 1.00 97.31 93 GLY A CA 1
ATOM 713 C C . GLY A 1 93 ? 4.901 -1.534 0.459 1.00 97.31 93 GLY A C 1
ATOM 714 O O . GLY A 1 93 ? 5.248 -1.407 -0.716 1.00 97.31 93 GLY A O 1
ATOM 715 N N . LYS A 1 94 ? 5.611 -2.243 1.347 1.00 96.88 94 LYS A N 1
ATOM 716 C CA . LYS A 1 94 ? 6.878 -2.899 0.995 1.00 96.88 94 LYS A CA 1
ATOM 717 C C . LYS A 1 94 ? 6.692 -3.975 -0.075 1.00 96.88 94 LYS A C 1
ATOM 719 O O . LYS A 1 94 ? 7.468 -4.030 -1.020 1.00 96.88 94 LYS A O 1
ATOM 724 N N . PHE A 1 95 ? 5.660 -4.805 0.045 1.00 97.56 95 PHE A N 1
ATOM 725 C CA . PHE A 1 95 ? 5.381 -5.870 -0.914 1.00 97.56 95 PHE A CA 1
ATOM 726 C C . PHE A 1 95 ? 5.162 -5.313 -2.325 1.00 97.56 95 PHE A C 1
ATOM 728 O O . PHE A 1 95 ? 5.753 -5.801 -3.286 1.00 97.56 95 PHE A O 1
ATOM 735 N N . VAL A 1 96 ? 4.336 -4.268 -2.454 1.00 97.44 96 VAL A N 1
ATOM 736 C CA . VAL A 1 96 ? 4.088 -3.612 -3.745 1.00 97.44 96 VAL A CA 1
ATOM 737 C C . VAL A 1 96 ? 5.370 -2.997 -4.294 1.00 97.44 96 VAL A C 1
ATOM 739 O O . VAL A 1 96 ? 5.649 -3.167 -5.477 1.00 97.44 96 VAL A O 1
ATOM 742 N N . HIS A 1 97 ? 6.161 -2.325 -3.453 1.00 97.19 97 HIS A N 1
ATOM 743 C CA . HIS A 1 97 ? 7.465 -1.796 -3.850 1.00 97.19 97 HIS A CA 1
ATOM 744 C C . HIS A 1 97 ? 8.372 -2.895 -4.423 1.00 97.19 97 HIS A C 1
ATOM 746 O O . HIS A 1 97 ? 8.864 -2.760 -5.542 1.00 97.19 97 HIS A O 1
ATOM 752 N N . ASP 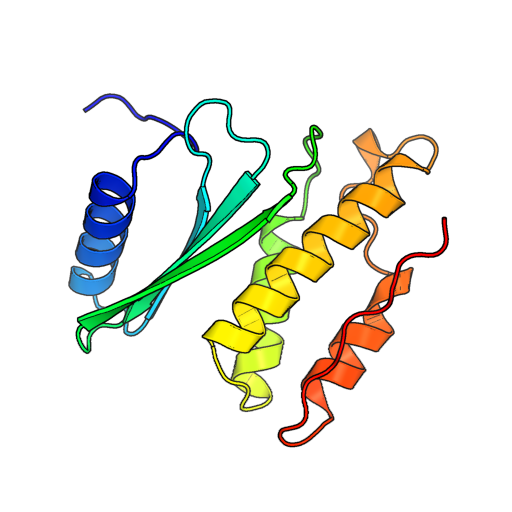A 1 98 ? 8.555 -3.998 -3.699 1.00 96.88 98 ASP A N 1
ATOM 753 C CA . ASP A 1 98 ? 9.461 -5.076 -4.105 1.00 96.88 98 ASP A CA 1
ATOM 754 C C . ASP A 1 98 ? 8.980 -5.763 -5.390 1.00 96.88 98 ASP A C 1
ATOM 756 O O . ASP A 1 98 ? 9.778 -6.023 -6.292 1.00 96.88 98 ASP A O 1
ATOM 760 N N . ALA A 1 99 ? 7.668 -5.977 -5.518 1.00 96.88 99 ALA A N 1
ATOM 761 C CA . ALA A 1 99 ? 7.062 -6.506 -6.734 1.00 96.88 99 ALA A CA 1
ATOM 762 C C . ALA A 1 99 ? 7.267 -5.560 -7.929 1.00 96.88 99 ALA A C 1
ATOM 764 O O . ALA A 1 99 ? 7.591 -6.010 -9.029 1.00 96.88 99 ALA A O 1
ATOM 765 N N . MET A 1 100 ? 7.146 -4.242 -7.733 1.00 96.75 100 MET A N 1
ATOM 766 C CA . MET A 1 100 ? 7.435 -3.256 -8.779 1.00 96.75 100 MET A CA 1
ATOM 767 C C . MET A 1 100 ? 8.914 -3.266 -9.178 1.00 96.75 100 MET A C 1
ATOM 769 O O . MET A 1 100 ? 9.217 -3.330 -10.368 1.00 96.75 100 MET A O 1
ATOM 773 N N . VAL A 1 101 ? 9.838 -3.253 -8.213 1.00 96.75 101 VAL A N 1
ATOM 774 C CA . VAL A 1 101 ? 11.286 -3.324 -8.479 1.00 96.75 101 VAL A CA 1
ATOM 775 C C . VAL A 1 101 ? 11.628 -4.587 -9.264 1.00 96.75 101 VAL A C 1
ATOM 777 O O . VAL A 1 101 ? 12.330 -4.517 -10.270 1.00 96.75 101 VAL A O 1
ATOM 780 N N . TYR A 1 102 ? 11.079 -5.732 -8.863 1.00 96.06 102 TYR A N 1
ATOM 781 C CA . TYR A 1 102 ? 11.271 -6.985 -9.581 1.00 96.06 102 TYR A CA 1
ATOM 782 C C . TYR A 1 102 ? 10.692 -6.939 -10.999 1.00 96.06 102 TYR A C 1
ATOM 784 O O . TYR A 1 102 ? 11.357 -7.348 -11.950 1.00 96.06 102 TYR A O 1
ATOM 792 N N . SER A 1 103 ? 9.494 -6.378 -11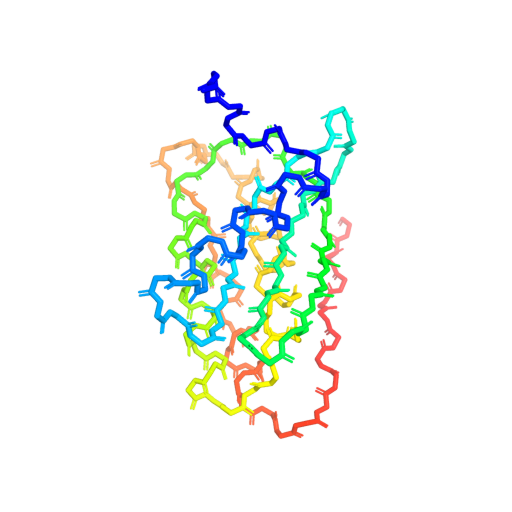.171 1.00 95.94 103 SER A N 1
ATOM 793 C CA . SER A 1 103 ? 8.849 -6.235 -12.481 1.00 95.94 103 SER A CA 1
ATOM 794 C C . SER A 1 103 ? 9.712 -5.445 -13.467 1.00 95.94 103 SER A C 1
ATOM 796 O O . SER A 1 103 ? 9.786 -5.812 -14.637 1.00 95.94 103 SER A O 1
ATOM 798 N N . LEU A 1 104 ? 10.422 -4.407 -13.004 1.00 95.62 104 LEU A N 1
ATOM 799 C CA . LEU A 1 104 ? 11.323 -3.607 -13.847 1.00 95.62 104 LEU A CA 1
ATOM 800 C C . LEU A 1 104 ? 12.487 -4.405 -14.446 1.00 95.62 104 LEU A C 1
ATOM 802 O O . LEU A 1 104 ? 13.042 -3.989 -15.461 1.00 95.62 104 LEU A O 1
ATOM 806 N N . THR A 1 105 ? 12.845 -5.547 -13.856 1.00 94.88 105 THR A N 1
ATOM 807 C CA . THR A 1 105 ? 13.911 -6.422 -14.374 1.00 94.88 105 THR A CA 1
ATOM 808 C C . THR A 1 105 ? 13.469 -7.263 -15.574 1.00 94.88 105 THR A C 1
ATOM 810 O O . THR A 1 105 ? 14.294 -7.924 -16.201 1.00 94.88 105 THR A O 1
ATOM 813 N N . GLN A 1 106 ? 12.176 -7.251 -15.911 1.00 94.06 106 GLN A N 1
ATOM 814 C CA . GLN A 1 106 ? 11.595 -8.137 -16.912 1.00 94.06 106 GLN A CA 1
ATOM 815 C C . GLN A 1 106 ? 11.297 -7.413 -18.229 1.00 94.06 106 GLN A C 1
ATOM 817 O O . GLN A 1 106 ? 10.779 -6.295 -18.253 1.00 94.06 106 GLN A O 1
ATOM 822 N N . GLU A 1 107 ? 11.541 -8.090 -19.350 1.00 93.56 107 GLU A N 1
ATOM 823 C CA . GLU A 1 107 ? 11.201 -7.574 -20.681 1.00 93.56 107 GLU A CA 1
ATOM 824 C C . GLU A 1 107 ? 9.688 -7.388 -20.845 1.00 93.56 107 GLU A C 1
ATOM 826 O O . GLU A 1 107 ? 8.919 -8.288 -20.524 1.00 93.56 107 GLU A O 1
ATOM 831 N N . GLY A 1 108 ? 9.243 -6.239 -21.358 1.00 89.19 108 GLY A N 1
ATOM 832 C CA . GLY A 1 108 ? 7.811 -5.973 -21.554 1.00 89.19 108 GLY A CA 1
ATOM 833 C C . GLY A 1 108 ? 7.025 -5.817 -20.243 1.00 89.19 108 GLY A C 1
ATOM 834 O O . GLY A 1 108 ? 5.900 -6.298 -20.101 1.00 89.19 108 GLY A O 1
ATOM 835 N N . TRP A 1 109 ? 7.629 -5.221 -19.210 1.00 90.06 109 TRP A N 1
ATOM 836 C CA . TRP A 1 109 ? 6.937 -4.959 -17.940 1.00 90.06 109 TRP A CA 1
ATOM 837 C C . TRP A 1 109 ? 5.786 -3.952 -18.081 1.00 90.06 109 TRP A C 1
ATOM 839 O O . TRP A 1 109 ? 4.821 -4.001 -17.319 1.00 90.06 109 TRP A O 1
ATOM 849 N N . ARG A 1 110 ? 5.856 -3.047 -19.066 1.00 87.19 110 ARG A N 1
ATOM 850 C CA . ARG A 1 110 ? 4.851 -1.994 -19.279 1.00 87.19 110 ARG A CA 1
ATOM 851 C C . ARG A 1 110 ? 3.485 -2.567 -19.648 1.00 87.19 110 ARG A C 1
ATOM 853 O O . ARG A 1 110 ? 2.466 -1.992 -19.282 1.00 87.19 110 ARG A O 1
ATOM 860 N N . GLU A 1 111 ? 3.466 -3.700 -20.339 1.00 89.75 111 GLU A N 1
ATOM 861 C CA . GLU A 1 111 ? 2.259 -4.337 -20.859 1.00 89.75 111 GLU A CA 1
ATOM 862 C C . GLU A 1 111 ? 1.619 -5.324 -19.868 1.00 89.75 111 GLU A C 1
ATOM 864 O O . GLU A 1 111 ? 0.485 -5.749 -20.081 1.00 89.75 111 GLU A O 1
ATOM 869 N N . ARG A 1 112 ? 2.328 -5.708 -18.797 1.00 87.00 112 ARG A N 1
ATOM 870 C CA . ARG A 1 112 ? 1.955 -6.849 -17.936 1.00 87.00 112 ARG A CA 1
ATOM 871 C C . ARG A 1 112 ? 1.490 -6.473 -16.529 1.00 87.00 112 ARG A C 1
ATOM 873 O O . ARG A 1 112 ? 1.038 -7.344 -15.796 1.00 87.00 112 ARG A O 1
ATOM 880 N N . GLY A 1 113 ? 1.544 -5.190 -16.168 1.00 89.75 113 GLY A N 1
ATOM 881 C CA . GLY A 1 113 ? 1.245 -4.744 -14.806 1.00 89.75 113 GLY A CA 1
ATOM 882 C C . GLY A 1 113 ? 2.313 -5.194 -13.805 1.00 89.75 113 GLY A C 1
ATOM 883 O O . GLY A 1 113 ? 3.409 -5.600 -14.188 1.00 89.75 113 GLY A O 1
ATOM 884 N N . VAL A 1 114 ? 2.011 -5.071 -12.513 1.00 95.50 114 VAL A N 1
ATOM 885 C CA . VAL A 1 114 ? 2.925 -5.516 -11.452 1.00 95.50 114 VAL A CA 1
ATOM 886 C C . VAL A 1 114 ? 2.985 -7.048 -11.397 1.00 95.50 114 VAL A C 1
ATOM 888 O O . VAL A 1 114 ? 1.961 -7.700 -11.226 1.00 95.50 114 VAL A O 1
ATOM 891 N N . ASN A 1 115 ? 4.186 -7.611 -11.518 1.00 95.44 115 ASN A N 1
ATOM 892 C CA . ASN A 1 115 ? 4.473 -9.029 -11.322 1.00 95.44 115 ASN A CA 1
ATOM 893 C C . ASN A 1 115 ? 4.741 -9.292 -9.836 1.00 95.44 115 ASN A C 1
ATOM 895 O O . ASN A 1 115 ? 5.791 -8.932 -9.298 1.00 95.44 115 ASN A O 1
ATOM 899 N N . PHE A 1 116 ? 3.764 -9.900 -9.175 1.00 96.06 116 PHE A N 1
ATOM 900 C CA . PHE A 1 116 ? 3.788 -10.187 -7.742 1.00 96.06 116 PHE A CA 1
ATOM 901 C C . PHE A 1 116 ? 3.806 -11.684 -7.434 1.00 96.06 116 PHE A C 1
ATOM 903 O O . PHE A 1 116 ? 3.994 -12.079 -6.284 1.00 96.06 116 PHE A O 1
ATOM 910 N N . GLU A 1 117 ? 3.602 -12.524 -8.443 1.00 95.62 117 GLU A N 1
ATOM 911 C CA . GLU A 1 117 ? 3.434 -13.964 -8.323 1.00 95.62 117 GLU A CA 1
ATOM 912 C C . GLU A 1 117 ? 4.617 -14.648 -7.614 1.00 95.62 117 GLU A C 1
ATOM 914 O O . GLU A 1 117 ? 4.363 -15.472 -6.732 1.00 95.62 117 GLU A O 1
ATOM 919 N N . PRO A 1 118 ? 5.892 -14.278 -7.867 1.00 96.25 118 PRO A N 1
ATOM 920 C CA . PRO A 1 118 ? 7.038 -14.839 -7.145 1.00 96.25 118 PRO A CA 1
ATOM 921 C C . PRO A 1 118 ? 7.062 -14.526 -5.646 1.00 96.25 118 PRO A C 1
ATOM 923 O O . PRO A 1 118 ? 7.780 -15.183 -4.898 1.00 96.25 118 PRO A O 1
ATOM 926 N N . PHE A 1 119 ? 6.300 -13.525 -5.204 1.00 94.44 119 PHE A N 1
ATOM 927 C CA . PHE A 1 119 ? 6.275 -13.054 -3.822 1.00 94.44 119 PHE A CA 1
ATOM 928 C C . PHE A 1 119 ? 5.085 -13.611 -3.026 1.00 94.44 119 PHE A C 1
ATOM 930 O O . PHE A 1 119 ? 5.004 -13.387 -1.820 1.00 94.44 119 PHE A O 1
ATOM 937 N N . LEU A 1 120 ? 4.155 -14.347 -3.649 1.00 95.00 120 LEU A N 1
ATOM 938 C CA . LEU A 1 120 ? 2.894 -14.761 -3.013 1.00 95.00 120 LEU A CA 1
ATOM 939 C C . LEU A 1 120 ? 3.065 -15.587 -1.730 1.00 95.00 120 LEU A C 1
ATOM 941 O O . LEU A 1 120 ? 2.234 -15.469 -0.827 1.00 95.00 120 LEU A O 1
ATOM 945 N N . SER A 1 121 ? 4.141 -16.370 -1.605 1.00 94.38 121 SER A N 1
ATOM 946 C CA . SER A 1 121 ? 4.435 -17.110 -0.370 1.00 94.38 121 SER A CA 1
ATOM 947 C C . SER A 1 121 ? 4.563 -16.182 0.840 1.00 94.38 121 SER A C 1
ATOM 949 O O . SER A 1 121 ? 4.083 -16.522 1.914 1.00 94.38 121 SER A O 1
ATOM 951 N N . TYR A 1 122 ? 5.092 -14.967 0.663 1.00 93.00 122 TYR A N 1
ATOM 952 C CA . TYR A 1 122 ? 5.219 -14.000 1.752 1.00 93.00 122 TYR A CA 1
ATOM 953 C C . TYR A 1 122 ? 3.867 -13.503 2.261 1.00 93.00 122 TYR A C 1
ATOM 955 O O . TYR A 1 122 ? 3.740 -13.202 3.444 1.00 93.00 122 TYR A O 1
ATOM 963 N N . VAL A 1 123 ? 2.847 -13.428 1.398 1.00 95.00 123 VAL A N 1
ATOM 964 C CA . VAL A 1 123 ? 1.482 -13.084 1.831 1.00 95.00 123 VAL A CA 1
ATOM 965 C C . VAL A 1 123 ? 0.905 -14.219 2.673 1.00 95.00 123 VAL A C 1
ATOM 967 O O . VAL A 1 123 ? 0.316 -13.959 3.721 1.00 95.00 123 VAL A O 1
ATOM 970 N N . ALA A 1 124 ? 1.107 -15.470 2.249 1.00 93.94 124 ALA A N 1
ATOM 971 C CA . ALA A 1 124 ? 0.673 -16.640 3.007 1.00 93.94 124 ALA A CA 1
ATOM 972 C C . ALA A 1 124 ? 1.361 -16.704 4.380 1.00 93.94 124 ALA A C 1
ATOM 974 O O . ALA A 1 124 ? 0.679 -16.839 5.396 1.00 93.94 124 ALA A O 1
ATOM 975 N N . ASP A 1 125 ? 2.681 -16.510 4.425 1.00 94.25 125 ASP A N 1
ATOM 976 C CA . ASP A 1 125 ? 3.457 -16.482 5.666 1.00 94.25 125 ASP A CA 1
ATOM 977 C C . ASP A 1 125 ? 3.011 -15.336 6.575 1.00 94.25 125 ASP A C 1
ATOM 979 O O . ASP A 1 125 ? 2.751 -15.554 7.763 1.00 94.25 125 ASP A O 1
ATOM 983 N N . PHE A 1 126 ? 2.855 -14.129 6.020 1.00 93.50 126 PHE A N 1
ATOM 984 C CA . PHE A 1 126 ? 2.342 -12.983 6.761 1.00 93.50 126 PHE A CA 1
ATOM 985 C C . PHE A 1 126 ? 0.993 -13.310 7.390 1.00 93.50 126 PHE A C 1
ATOM 987 O O . PHE A 1 126 ? 0.819 -13.039 8.570 1.00 93.50 126 PHE A O 1
ATOM 994 N N . CYS A 1 127 ? 0.071 -13.947 6.669 1.00 93.25 127 CYS A N 1
ATOM 995 C CA . CYS A 1 127 ? -1.252 -14.294 7.186 1.00 93.25 127 CYS A CA 1
ATOM 996 C C . CYS A 1 127 ? -1.221 -15.427 8.230 1.00 93.25 127 CYS A C 1
ATOM 998 O O . CYS A 1 127 ? -1.939 -15.343 9.223 1.00 93.25 127 CYS A O 1
ATOM 1000 N N . ALA A 1 128 ? -0.374 -16.445 8.054 1.00 89.06 128 ALA A N 1
ATOM 1001 C CA . ALA A 1 128 ? -0.386 -17.669 8.862 1.00 89.06 128 ALA A CA 1
ATOM 1002 C C . ALA A 1 128 ? 0.216 -17.535 10.276 1.00 89.06 128 ALA A C 1
ATOM 1004 O O . ALA A 1 128 ? -0.169 -18.281 11.173 1.00 89.06 128 ALA A O 1
ATOM 1005 N N . HIS A 1 129 ? 1.166 -16.622 10.500 1.00 73.88 129 HIS A N 1
ATOM 1006 C CA . HIS A 1 129 ? 1.916 -16.584 11.765 1.00 73.88 129 HIS A CA 1
ATOM 1007 C C . HIS A 1 129 ? 1.215 -15.765 12.861 1.00 73.88 129 HIS A C 1
ATOM 1009 O O . HIS A 1 129 ? 1.003 -14.565 12.704 1.00 73.88 129 HIS A O 1
ATOM 1015 N N . GLU A 1 130 ? 0.910 -16.338 14.024 1.00 57.31 130 GLU A N 1
ATOM 1016 C CA . GLU A 1 130 ? 0.427 -15.550 15.166 1.00 57.31 130 GLU A CA 1
ATOM 1017 C C . GLU A 1 130 ? 1.555 -14.663 15.739 1.00 57.31 130 GLU A C 1
ATOM 1019 O O . GLU A 1 130 ? 2.527 -15.156 16.300 1.00 57.31 130 GLU A O 1
ATOM 1024 N N . ARG A 1 131 ? 1.420 -13.334 15.598 1.00 51.91 131 ARG A N 1
ATOM 1025 C CA . ARG A 1 131 ? 2.195 -12.279 16.295 1.00 51.91 131 ARG A CA 1
ATOM 1026 C C . ARG A 1 131 ? 3.717 -12.491 16.430 1.00 51.91 131 ARG A C 1
ATOM 1028 O O . ARG A 1 131 ? 4.274 -12.385 17.521 1.00 51.91 131 ARG A O 1
ATOM 1035 N N . SER A 1 132 ? 4.427 -12.629 15.314 1.00 44.34 132 SER A N 1
ATOM 1036 C CA . SER A 1 132 ? 5.869 -12.350 15.280 1.00 44.34 132 SER A CA 1
ATOM 1037 C C . SER A 1 132 ? 6.229 -11.540 14.044 1.00 44.34 132 SER A C 1
ATOM 1039 O O . SER A 1 132 ? 5.772 -11.872 12.953 1.00 44.34 132 SER A O 1
ATOM 1041 N N . ARG A 1 133 ? 7.051 -10.495 14.227 1.00 52.31 133 ARG A N 1
ATOM 1042 C CA . ARG A 1 133 ? 7.633 -9.655 13.169 1.00 52.31 133 ARG A CA 1
ATOM 1043 C C . ARG A 1 133 ? 8.117 -10.530 12.013 1.00 52.31 133 ARG A C 1
ATOM 1045 O O . ARG A 1 133 ? 9.189 -11.124 12.102 1.00 52.31 133 ARG A O 1
ATOM 1052 N N . VAL A 1 134 ? 7.348 -10.589 10.930 1.00 49.34 134 VAL A N 1
ATOM 1053 C CA . VAL A 1 134 ? 7.858 -11.103 9.662 1.00 49.34 134 VAL A CA 1
ATOM 1054 C C . VAL A 1 134 ? 8.837 -10.046 9.172 1.00 49.34 134 VAL A C 1
ATOM 1056 O O . VAL A 1 134 ? 8.437 -8.984 8.695 1.00 49.34 134 VAL A O 1
ATOM 1059 N N . GLN A 1 135 ? 10.132 -10.283 9.380 1.00 46.22 135 GLN A N 1
ATOM 1060 C CA . GLN A 1 135 ? 11.153 -9.506 8.697 1.00 46.22 135 GLN A CA 1
ATOM 1061 C C . GLN A 1 135 ? 11.049 -9.856 7.220 1.00 46.22 135 GLN A C 1
ATOM 1063 O O . GLN A 1 135 ? 11.198 -11.012 6.828 1.00 46.22 135 GLN A O 1
ATOM 1068 N N . ALA A 1 136 ? 10.732 -8.852 6.413 1.00 43.34 136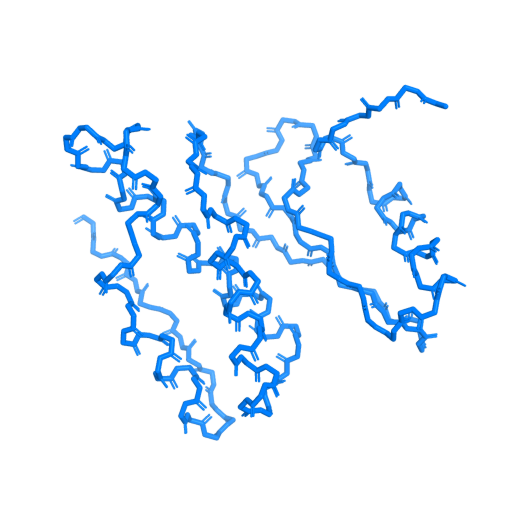 ALA A N 1
ATOM 1069 C CA . ALA A 1 136 ? 10.717 -9.029 4.979 1.00 43.34 136 ALA A CA 1
ATOM 1070 C C . ALA A 1 136 ? 12.133 -9.395 4.490 1.00 43.34 136 ALA A C 1
ATOM 1072 O O . ALA A 1 136 ? 13.108 -8.905 5.068 1.00 43.34 136 ALA A O 1
ATOM 1073 N N . PRO A 1 137 ? 12.262 -10.219 3.439 1.00 44.81 137 PRO A N 1
ATOM 1074 C CA . PRO A 1 137 ? 13.569 -10.634 2.952 1.00 44.81 137 PRO A CA 1
ATOM 1075 C C . PRO A 1 137 ? 14.394 -9.426 2.494 1.00 44.81 137 PRO A C 1
ATOM 1077 O O . PRO A 1 137 ? 13.855 -8.484 1.898 1.00 44.81 137 PRO A O 1
ATOM 1080 N N . GLU A 1 138 ? 15.707 -9.479 2.732 1.00 51.00 138 GLU A N 1
ATOM 1081 C CA . GLU A 1 138 ? 16.660 -8.693 1.952 1.00 51.00 138 GLU A CA 1
ATOM 1082 C C . GLU A 1 138 ? 16.621 -9.217 0.513 1.00 51.00 138 GLU A C 1
ATOM 1084 O O . GLU A 1 138 ? 16.864 -10.399 0.260 1.00 51.00 138 GLU A O 1
ATOM 1089 N N . LEU A 1 139 ? 16.275 -8.345 -0.434 1.00 48.56 139 LEU A N 1
ATOM 1090 C CA . LEU A 1 139 ? 16.402 -8.664 -1.851 1.00 48.56 139 LEU A CA 1
ATOM 1091 C C . LEU A 1 139 ? 17.897 -8.834 -2.147 1.00 48.56 139 LEU A C 1
ATOM 1093 O O . LEU A 1 139 ? 18.689 -7.927 -1.882 1.00 48.56 139 LEU A O 1
ATOM 1097 N N . SER A 1 140 ? 18.283 -10.011 -2.651 1.00 38.78 140 SER A N 1
ATOM 1098 C CA . SER A 1 140 ? 19.650 -10.249 -3.118 1.00 38.78 140 SER A CA 1
ATOM 1099 C C . SER A 1 140 ? 20.022 -9.183 -4.147 1.00 38.78 140 SER A C 1
ATOM 1101 O O . SER A 1 140 ? 19.242 -8.915 -5.061 1.00 38.78 140 SER A O 1
ATOM 1103 N N . LYS A 1 141 ? 21.206 -8.596 -3.944 1.00 35.38 141 LYS A N 1
ATOM 1104 C CA . LYS A 1 141 ? 21.869 -7.638 -4.837 1.00 35.38 141 LYS A CA 1
ATOM 1105 C C . LYS A 1 141 ? 21.959 -8.140 -6.273 1.00 35.38 141 LYS A C 1
ATOM 1107 O O . LYS A 1 141 ? 22.104 -9.374 -6.443 1.00 35.38 141 LYS A O 1
#